Protein AF-A0A6M3M1L3-F1 (afdb_monomer_lite)

Structure (mmCIF, N/CA/C/O backbone):
data_AF-A0A6M3M1L3-F1
#
_entry.id   AF-A0A6M3M1L3-F1
#
loop_
_atom_site.group_PDB
_atom_site.id
_atom_site.type_symbol
_atom_site.label_at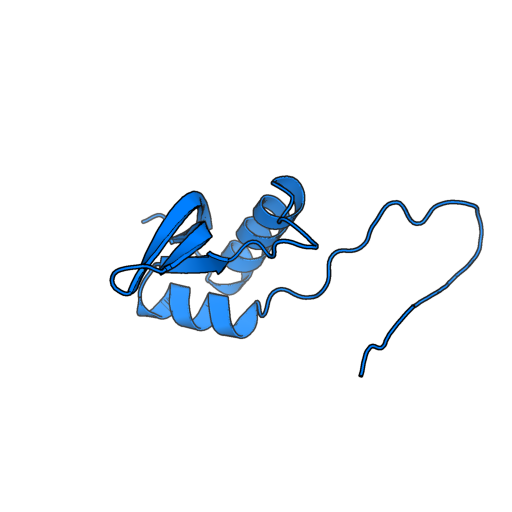om_id
_atom_site.label_alt_id
_atom_site.label_comp_id
_atom_site.label_asym_id
_atom_site.label_entity_id
_atom_site.label_seq_id
_atom_site.pdbx_PDB_ins_code
_atom_site.Cartn_x
_atom_site.Cartn_y
_atom_site.Cartn_z
_atom_site.occupancy
_atom_site.B_iso_or_equiv
_atom_site.auth_seq_id
_atom_site.auth_comp_id
_atom_site.auth_asym_id
_atom_site.auth_atom_id
_atom_site.pdbx_PDB_model_num
ATOM 1 N N . MET A 1 1 ? 2.303 6.482 -23.398 1.00 36.28 1 MET A N 1
ATOM 2 C CA . MET A 1 1 ? 1.826 7.876 -23.283 1.00 36.28 1 MET A CA 1
ATOM 3 C C . MET A 1 1 ? 1.912 8.253 -21.822 1.00 36.28 1 MET A C 1
ATOM 5 O O . MET A 1 1 ? 1.430 7.503 -20.986 1.00 36.28 1 MET A O 1
ATOM 9 N N . SER A 1 2 ? 2.642 9.316 -21.528 1.00 51.91 2 SER A N 1
ATOM 10 C CA . SER A 1 2 ? 3.169 9.651 -20.209 1.00 51.91 2 SER A CA 1
ATOM 11 C C . SER A 1 2 ? 2.866 11.113 -19.942 1.00 51.91 2 SER A C 1
ATOM 13 O O . SER A 1 2 ? 3.539 11.944 -20.530 1.00 51.91 2 SER A O 1
ATOM 15 N N . ASP A 1 3 ? 1.896 11.409 -19.079 1.00 54.25 3 ASP A N 1
ATOM 16 C CA . ASP A 1 3 ? 1.570 12.766 -18.621 1.00 54.25 3 ASP A CA 1
ATOM 17 C C . ASP A 1 3 ? 0.897 12.641 -17.237 1.00 54.25 3 ASP A C 1
ATOM 19 O O . ASP A 1 3 ? 0.112 11.724 -17.019 1.00 54.25 3 ASP A O 1
ATOM 23 N N . ILE A 1 4 ? 1.181 13.451 -16.208 1.00 43.00 4 ILE A N 1
ATOM 24 C CA . ILE A 1 4 ? 1.185 14.922 -16.175 1.00 43.00 4 ILE A CA 1
ATOM 25 C C . ILE A 1 4 ? 2.172 15.446 -15.100 1.00 43.00 4 ILE A C 1
ATOM 27 O O . ILE A 1 4 ? 2.291 14.878 -14.012 1.00 43.00 4 ILE A O 1
ATOM 31 N N . LYS A 1 5 ? 2.825 16.587 -15.386 1.00 48.12 5 LYS A N 1
ATOM 32 C CA . LYS A 1 5 ? 3.587 17.441 -14.446 1.00 48.12 5 LYS A CA 1
ATOM 33 C C . LYS A 1 5 ? 2.714 18.594 -13.934 1.00 48.12 5 LYS A C 1
ATOM 35 O O . LYS A 1 5 ? 1.987 19.193 -14.718 1.00 48.12 5 LYS A O 1
ATOM 40 N N . ILE A 1 6 ? 2.856 18.972 -12.660 1.00 34.66 6 ILE A N 1
ATOM 41 C CA . ILE A 1 6 ? 2.267 20.204 -12.102 1.00 34.66 6 ILE A CA 1
ATOM 42 C C . ILE A 1 6 ? 3.375 21.052 -11.470 1.00 34.66 6 ILE A C 1
ATOM 44 O O . ILE A 1 6 ? 4.178 20.552 -10.682 1.00 34.66 6 ILE A O 1
ATOM 48 N N . HIS A 1 7 ? 3.391 22.338 -11.824 1.00 39.75 7 HIS A N 1
ATOM 49 C CA . HIS A 1 7 ? 4.237 23.379 -11.249 1.00 39.75 7 HIS A CA 1
ATOM 50 C C . HIS A 1 7 ? 3.351 24.485 -10.662 1.00 39.75 7 HIS A C 1
ATOM 52 O O . HIS A 1 7 ? 2.491 25.010 -11.361 1.00 39.75 7 HIS A O 1
ATOM 58 N N . GLU A 1 8 ? 3.625 24.894 -9.424 1.00 32.09 8 GLU A N 1
ATOM 59 C CA . GLU A 1 8 ? 3.244 26.207 -8.894 1.00 32.09 8 GLU A CA 1
ATOM 60 C C . GLU A 1 8 ? 4.437 26.765 -8.104 1.00 32.09 8 GLU A C 1
ATOM 62 O O . GLU A 1 8 ? 5.087 26.040 -7.344 1.00 32.09 8 GLU A O 1
ATOM 67 N N . SER A 1 9 ? 4.785 28.034 -8.343 1.00 40.03 9 SER A N 1
ATOM 68 C CA . SER A 1 9 ? 6.015 28.651 -7.843 1.00 40.03 9 SER A CA 1
ATOM 69 C C . SER A 1 9 ? 5.761 29.874 -6.959 1.00 40.03 9 SER A C 1
ATOM 71 O O . SER A 1 9 ? 5.347 30.927 -7.442 1.00 40.03 9 SER A O 1
ATOM 73 N N . LYS A 1 10 ? 6.178 29.757 -5.694 1.00 33.22 10 LYS A N 1
ATOM 74 C CA . LYS A 1 10 ? 6.864 30.800 -4.907 1.00 33.22 10 LYS A CA 1
ATOM 75 C C . LYS A 1 10 ? 7.922 30.106 -4.023 1.00 33.22 10 LYS A C 1
ATOM 77 O O . LYS A 1 10 ? 7.651 29.748 -2.884 1.00 33.22 10 LYS A O 1
ATOM 82 N N . GLY A 1 11 ? 9.115 29.846 -4.584 1.00 60.88 11 GLY A N 1
ATOM 83 C CA . GLY A 1 11 ? 10.265 29.188 -3.920 1.00 60.88 11 GLY A CA 1
ATOM 84 C C . GLY A 1 11 ? 10.975 28.095 -4.757 1.00 60.88 11 GLY A C 1
ATOM 85 O O . GLY A 1 11 ? 10.644 27.907 -5.923 1.00 60.88 11 GLY A O 1
ATOM 86 N N . LYS A 1 12 ? 11.953 27.366 -4.166 1.00 36.66 12 LYS A N 1
ATOM 87 C CA . LYS A 1 12 ? 12.784 26.298 -4.800 1.00 36.66 12 LYS A CA 1
ATOM 88 C C . LYS A 1 12 ? 12.661 24.898 -4.145 1.00 36.66 12 LYS A C 1
ATOM 90 O O . LYS A 1 12 ? 13.680 24.304 -3.790 1.00 36.66 12 LYS A O 1
ATOM 95 N N . LYS A 1 13 ? 11.472 24.318 -3.944 1.00 38.06 13 LYS A N 1
ATOM 96 C CA . LYS A 1 13 ? 11.421 22.887 -3.562 1.00 38.06 13 LYS A CA 1
ATOM 97 C C . LYS A 1 13 ? 10.086 22.206 -3.847 1.00 38.06 13 LYS A C 1
ATOM 99 O O . LYS A 1 13 ? 9.103 22.443 -3.159 1.00 38.06 13 LYS A O 1
ATOM 104 N N . VAL A 1 14 ? 10.120 21.263 -4.785 1.00 37.44 14 VAL A N 1
ATOM 105 C CA . VAL A 1 14 ? 9.239 20.090 -4.801 1.00 37.44 14 VAL A CA 1
ATOM 106 C C . VAL A 1 14 ? 10.142 18.898 -4.503 1.00 37.44 14 VAL A C 1
ATOM 108 O O . VAL A 1 14 ? 11.019 18.570 -5.296 1.00 37.44 14 VAL A O 1
ATOM 111 N N . THR A 1 15 ? 10.003 18.298 -3.321 1.00 43.62 15 THR A N 1
ATOM 112 C CA . THR A 1 15 ? 10.979 17.308 -2.823 1.00 43.62 15 THR A CA 1
ATOM 113 C C . THR A 1 15 ? 10.642 15.860 -3.192 1.00 43.62 15 THR A C 1
ATOM 115 O O . THR A 1 15 ? 11.509 15.005 -3.029 1.00 43.62 15 THR A O 1
ATOM 118 N N . ARG A 1 16 ? 9.416 15.595 -3.673 1.00 36.97 16 ARG A N 1
ATOM 119 C CA . ARG A 1 16 ? 8.922 14.412 -4.419 1.00 36.97 16 ARG A CA 1
ATOM 120 C C . ARG A 1 16 ? 7.424 14.232 -4.161 1.00 36.97 16 ARG A C 1
ATOM 122 O O . ARG A 1 16 ? 6.977 14.328 -3.020 1.00 36.97 16 ARG A O 1
ATOM 129 N N . THR A 1 17 ? 6.696 13.891 -5.214 1.00 41.69 17 THR A N 1
ATOM 130 C CA . THR A 1 17 ? 5.286 13.492 -5.182 1.00 41.69 17 THR A CA 1
ATOM 131 C C . THR A 1 17 ? 5.214 12.095 -5.784 1.00 41.69 17 THR A C 1
ATOM 133 O O . THR A 1 17 ? 5.746 11.890 -6.869 1.00 41.69 17 THR A O 1
ATOM 136 N N . PHE A 1 18 ? 4.608 11.141 -5.078 1.00 53.78 18 PHE A N 1
ATOM 137 C CA . PHE A 1 18 ? 4.356 9.795 -5.599 1.00 53.78 18 PHE A CA 1
ATOM 138 C C . PHE A 1 18 ? 2.909 9.723 -6.091 1.00 53.78 18 PHE A C 1
ATOM 140 O O . PHE A 1 18 ? 2.005 10.250 -5.438 1.00 53.78 18 PHE A O 1
ATOM 147 N N . ILE A 1 19 ? 2.730 9.145 -7.278 1.00 54.03 19 ILE A N 1
ATOM 148 C CA . ILE A 1 19 ? 1.476 9.094 -8.034 1.00 54.03 19 ILE A CA 1
ATOM 149 C C . ILE A 1 19 ? 0.456 8.192 -7.316 1.00 54.03 19 ILE A C 1
ATOM 151 O O . ILE A 1 19 ? 0.822 7.258 -6.607 1.00 54.03 19 ILE A O 1
ATOM 155 N N . LYS A 1 20 ? -0.830 8.545 -7.464 1.00 65.25 20 LYS A N 1
ATOM 156 C CA . LYS A 1 20 ? -2.026 7.907 -6.886 1.00 65.25 20 LYS A CA 1
ATOM 157 C C . LYS A 1 20 ? -1.928 6.373 -6.866 1.00 65.25 20 LYS A C 1
ATOM 159 O O . LYS A 1 20 ? -2.151 5.730 -7.885 1.00 65.25 20 LYS A O 1
ATOM 164 N N . ILE A 1 21 ? -1.730 5.794 -5.682 1.00 73.06 21 ILE A N 1
ATOM 165 C CA . ILE A 1 21 ? -2.204 4.429 -5.410 1.00 73.06 21 ILE A CA 1
ATOM 166 C C . ILE A 1 21 ? -3.723 4.432 -5.664 1.00 73.06 21 ILE A C 1
ATOM 168 O O . ILE A 1 21 ? -4.374 5.419 -5.289 1.00 73.06 21 ILE A O 1
ATOM 172 N N . PRO A 1 22 ? -4.305 3.394 -6.296 1.00 83.50 22 PRO A N 1
ATOM 173 C CA . PRO A 1 22 ? -5.746 3.298 -6.518 1.00 83.50 22 PRO A CA 1
ATOM 174 C C . PRO A 1 22 ? -6.460 3.019 -5.187 1.00 83.50 22 PRO A C 1
ATOM 176 O O . PRO A 1 22 ? -6.915 1.915 -4.908 1.00 83.50 22 PRO A O 1
ATOM 179 N N . TYR A 1 23 ? -6.515 4.045 -4.335 1.00 88.69 23 TYR A N 1
ATOM 180 C CA . TYR A 1 23 ? -6.977 3.95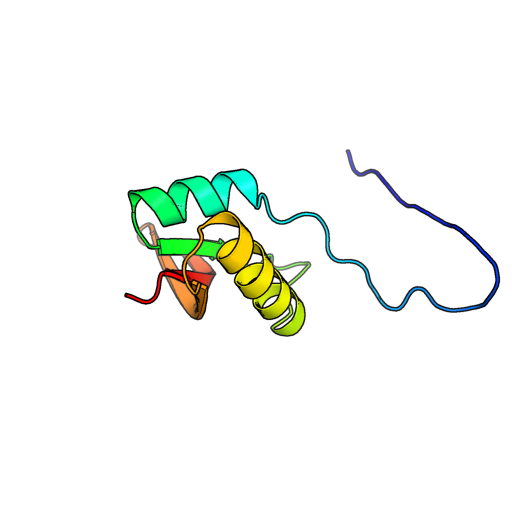5 -2.953 1.00 88.69 23 TYR A CA 1
ATOM 181 C C . TYR A 1 23 ? -8.396 3.409 -2.837 1.00 88.69 23 TYR A C 1
ATOM 183 O O . TYR A 1 23 ? -8.680 2.673 -1.903 1.00 88.69 23 TYR A O 1
ATOM 191 N N . GLU A 1 24 ? -9.271 3.765 -3.775 1.00 89.69 24 GLU A N 1
ATOM 192 C CA . GLU A 1 24 ? -10.653 3.285 -3.819 1.00 89.69 24 GLU A CA 1
ATOM 193 C C . GLU A 1 24 ? -10.695 1.772 -4.043 1.00 89.69 24 GLU A C 1
ATOM 195 O O . GLU A 1 24 ? -11.278 1.064 -3.230 1.00 89.69 24 GLU A O 1
ATOM 200 N N . ALA A 1 25 ? -9.976 1.265 -5.051 1.00 85.81 25 ALA A N 1
ATOM 201 C CA . ALA A 1 25 ? -9.885 -0.169 -5.318 1.00 85.81 25 ALA A CA 1
ATOM 202 C C . ALA A 1 25 ? -9.271 -0.929 -4.132 1.00 85.81 25 ALA A C 1
ATOM 204 O O . ALA A 1 25 ? -9.816 -1.936 -3.694 1.00 85.81 25 ALA A O 1
ATOM 205 N N . PHE A 1 26 ? -8.183 -0.412 -3.552 1.00 88.06 26 PHE A N 1
ATOM 206 C CA . PHE A 1 26 ? -7.563 -1.016 -2.368 1.00 88.06 26 PHE A CA 1
ATOM 207 C C . PHE A 1 26 ? -8.512 -1.030 -1.173 1.00 88.06 26 PHE A C 1
ATOM 209 O O . PHE A 1 26 ? -8.605 -2.034 -0.477 1.00 88.06 26 PHE A O 1
ATOM 216 N N . ALA A 1 27 ? -9.234 0.063 -0.928 1.00 89.94 27 ALA A N 1
ATOM 217 C CA . ALA A 1 27 ? -10.196 0.127 0.162 1.00 89.94 27 ALA A CA 1
ATOM 218 C C . ALA A 1 27 ? -11.362 -0.849 -0.053 1.00 89.94 27 ALA A C 1
ATOM 220 O O . ALA A 1 27 ? -11.833 -1.436 0.916 1.00 89.94 27 ALA A O 1
ATOM 221 N N . GLU A 1 28 ? -11.824 -1.043 -1.290 1.00 90.88 28 GLU A N 1
ATOM 222 C CA . GLU A 1 28 ? -12.839 -2.053 -1.604 1.00 90.88 28 GLU A CA 1
ATOM 223 C C . GLU A 1 28 ? -12.341 -3.477 -1.356 1.00 90.88 28 GLU A C 1
ATOM 225 O O . GLU A 1 28 ? -13.072 -4.262 -0.751 1.00 90.88 28 GLU A O 1
ATOM 230 N N . VAL A 1 29 ? -11.113 -3.801 -1.777 1.00 89.25 29 VAL A N 1
ATOM 231 C CA . VAL A 1 29 ? -10.508 -5.115 -1.511 1.00 89.25 29 VAL A CA 1
ATOM 232 C C . VAL A 1 29 ? -10.338 -5.324 -0.006 1.00 89.25 29 VAL A C 1
ATOM 234 O O 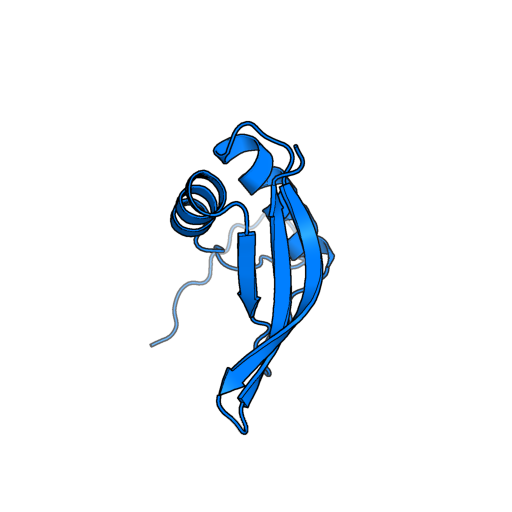. VAL A 1 29 ? -10.853 -6.296 0.531 1.00 89.25 29 VAL A O 1
ATOM 237 N N . LEU A 1 30 ? -9.735 -4.370 0.708 1.00 90.62 30 LEU A N 1
ATOM 238 C CA . LEU A 1 30 ? -9.510 -4.462 2.156 1.00 90.62 30 LEU A CA 1
ATOM 239 C C . LEU A 1 30 ? -10.814 -4.587 2.962 1.00 90.62 30 LEU A C 1
ATOM 241 O O . LEU A 1 30 ? -10.827 -5.228 4.007 1.00 90.62 30 LEU A O 1
ATOM 245 N N . LYS A 1 31 ? -11.926 -4.009 2.488 1.00 89.94 31 LYS A N 1
ATOM 246 C CA . LYS A 1 31 ? -13.251 -4.179 3.114 1.00 89.94 31 LYS A CA 1
ATOM 247 C C . LYS A 1 31 ? -13.849 -5.572 2.907 1.00 89.94 31 LYS A C 1
ATOM 249 O O . LYS A 1 31 ? -14.676 -5.976 3.720 1.00 89.94 31 LYS A O 1
ATOM 254 N N . LYS A 1 32 ? -13.502 -6.256 1.812 1.00 88.06 32 LYS A N 1
ATOM 255 C CA . LYS A 1 32 ? -14.070 -7.559 1.424 1.00 88.06 32 LYS A CA 1
ATOM 256 C C . LYS A 1 32 ? -13.206 -8.736 1.873 1.00 88.06 32 LYS A C 1
ATOM 258 O O . LYS A 1 32 ? -13.745 -9.684 2.426 1.00 88.06 32 LYS A O 1
ATOM 263 N N . ASP A 1 33 ? -11.905 -8.656 1.608 1.00 77.44 33 ASP A N 1
ATOM 264 C CA . ASP A 1 33 ? -10.933 -9.756 1.709 1.00 77.44 33 ASP A CA 1
ATOM 265 C C . ASP A 1 33 ? -9.865 -9.507 2.791 1.00 77.44 33 ASP A C 1
ATOM 267 O O . ASP A 1 33 ? -9.033 -10.352 3.086 1.00 77.44 33 ASP A O 1
ATOM 271 N N . GLY A 1 34 ? -9.859 -8.322 3.410 1.00 83.75 34 GLY A N 1
ATOM 272 C CA . GLY A 1 34 ? -8.940 -7.988 4.503 1.00 83.75 34 GLY A CA 1
ATOM 273 C C . GLY A 1 34 ? -7.489 -7.739 4.082 1.00 83.75 34 GLY A C 1
ATOM 274 O O . GLY A 1 34 ? -6.775 -7.077 4.833 1.00 83.75 34 GLY A O 1
ATOM 275 N N . GLU A 1 35 ? -7.065 -8.166 2.889 1.00 89.25 35 GLU A N 1
ATOM 276 C CA . GLU A 1 35 ? -5.685 -8.041 2.404 1.00 89.25 35 GLU A CA 1
ATOM 277 C C . GLU A 1 35 ? -5.594 -7.443 0.987 1.00 89.25 35 GLU A C 1
ATOM 279 O O . GLU A 1 35 ? -6.457 -7.670 0.148 1.00 89.25 35 GLU A O 1
ATOM 284 N N . ALA A 1 36 ? -4.549 -6.660 0.695 1.00 89.31 36 ALA A N 1
ATOM 285 C CA . ALA A 1 36 ? -4.285 -6.120 -0.645 1.00 89.31 36 ALA A CA 1
ATOM 286 C C . ALA A 1 36 ? -2.780 -5.959 -0.898 1.00 89.31 36 ALA A C 1
ATOM 288 O O . ALA A 1 36 ? -2.078 -5.346 -0.093 1.00 89.31 36 ALA A O 1
ATOM 289 N N . PHE A 1 37 ? -2.270 -6.466 -2.023 1.00 88.50 37 PHE A N 1
ATOM 290 C CA . PHE A 1 37 ? -0.847 -6.386 -2.365 1.00 88.50 37 PHE A CA 1
ATOM 291 C C . PHE A 1 37 ? -0.554 -5.230 -3.328 1.00 88.50 37 PHE A C 1
ATOM 293 O O . PHE A 1 37 ? -1.240 -5.053 -4.333 1.00 88.50 37 PHE A O 1
ATOM 300 N N . LEU A 1 38 ? 0.479 -4.445 -3.021 1.00 88.12 38 LEU A N 1
ATOM 301 C CA . LEU A 1 38 ? 0.989 -3.376 -3.873 1.00 88.12 38 LEU A CA 1
ATOM 302 C C . LEU A 1 38 ? 2.412 -3.715 -4.315 1.00 88.12 38 LEU A C 1
ATOM 304 O O . LEU A 1 38 ? 3.333 -3.704 -3.501 1.00 88.12 38 LEU A O 1
ATOM 308 N N . GLU A 1 39 ? 2.559 -3.997 -5.603 1.00 86.00 39 GLU A N 1
ATOM 309 C CA . GLU A 1 39 ? 3.816 -4.354 -6.258 1.00 86.00 39 GLU A CA 1
ATOM 310 C C . GLU A 1 39 ? 4.776 -3.153 -6.373 1.00 86.00 39 GLU A C 1
ATOM 312 O O . GLU A 1 39 ? 4.374 -2.035 -6.710 1.00 86.00 39 GLU A O 1
ATOM 317 N N . ASP A 1 40 ? 6.058 -3.403 -6.109 1.00 82.62 40 ASP A N 1
ATOM 318 C CA . ASP A 1 40 ? 7.176 -2.535 -6.468 1.00 82.62 40 ASP A CA 1
ATOM 319 C C . ASP A 1 40 ? 7.458 -2.630 -7.968 1.00 82.62 40 ASP A C 1
ATOM 321 O O . ASP A 1 40 ? 7.499 -3.717 -8.532 1.00 82.62 40 ASP A O 1
ATOM 325 N N . THR A 1 41 ? 7.766 -1.506 -8.612 1.00 78.06 41 THR A N 1
ATOM 326 C CA . THR A 1 41 ? 8.222 -1.533 -10.010 1.00 78.06 41 THR A CA 1
ATOM 327 C C . THR A 1 41 ? 9.743 -1.426 -10.082 1.00 78.06 41 THR A C 1
ATOM 329 O O . THR A 1 41 ? 10.336 -0.649 -9.333 1.00 78.06 41 THR A O 1
ATOM 332 N N . GLU A 1 42 ? 10.386 -2.143 -11.013 1.00 72.19 42 GLU A N 1
ATOM 333 C CA . GLU A 1 42 ? 11.856 -2.132 -11.181 1.00 72.19 42 GLU A CA 1
ATOM 334 C C . GLU A 1 42 ? 12.436 -0.717 -11.358 1.00 72.19 42 GLU A C 1
ATOM 336 O O . GLU A 1 42 ? 13.544 -0.424 -10.912 1.00 72.19 42 GLU A O 1
ATOM 341 N N . ASN A 1 43 ? 11.671 0.181 -11.987 1.00 72.06 43 ASN A N 1
ATOM 342 C CA . ASN A 1 43 ? 12.094 1.552 -12.278 1.00 72.06 43 ASN A CA 1
ATOM 343 C C . ASN A 1 43 ? 11.704 2.568 -11.188 1.00 72.06 43 ASN A C 1
ATOM 345 O O . ASN A 1 43 ? 12.281 3.657 -11.139 1.00 72.06 43 ASN A O 1
ATOM 349 N N . ASP A 1 44 ? 10.737 2.243 -10.327 1.00 70.06 44 ASP A N 1
ATOM 350 C CA . ASP A 1 44 ? 10.276 3.109 -9.235 1.00 70.06 44 ASP A CA 1
ATOM 351 C C . ASP A 1 44 ? 9.815 2.252 -8.038 1.00 70.06 44 ASP A C 1
ATOM 353 O O . ASP A 1 44 ? 8.618 1.974 -7.886 1.00 70.06 44 ASP A O 1
ATOM 357 N N . PRO A 1 45 ? 10.756 1.777 -7.197 1.00 79.25 45 PRO A N 1
ATOM 358 C CA . PRO A 1 45 ? 10.422 0.993 -6.014 1.00 79.25 45 PRO A CA 1
ATOM 359 C C . PRO A 1 45 ? 9.678 1.848 -4.984 1.00 79.25 45 PRO A C 1
ATOM 361 O O . PRO A 1 45 ? 10.003 3.025 -4.747 1.00 79.25 45 PRO A O 1
ATOM 364 N N . LEU A 1 46 ? 8.692 1.255 -4.311 1.00 83.25 46 LEU A N 1
ATOM 365 C CA . LEU A 1 46 ? 7.864 1.962 -3.351 1.00 83.25 46 LEU A CA 1
ATOM 366 C C . LEU A 1 46 ? 8.681 2.311 -2.123 1.00 83.25 46 LEU A C 1
ATOM 368 O O . LEU A 1 46 ? 9.175 1.483 -1.358 1.00 83.25 46 LEU A O 1
ATOM 372 N N . LYS A 1 47 ? 8.762 3.608 -1.856 1.00 86.44 47 LYS A N 1
ATOM 373 C CA . LYS A 1 47 ? 9.364 4.063 -0.612 1.00 86.44 47 LYS A CA 1
ATOM 374 C C . LYS A 1 47 ? 8.466 3.690 0.548 1.00 86.44 47 LYS A C 1
ATOM 376 O O . LYS A 1 47 ? 7.292 4.056 0.565 1.00 86.44 47 LYS A O 1
ATOM 381 N N . ARG A 1 48 ? 9.063 3.144 1.605 1.00 87.12 48 ARG A N 1
ATOM 382 C CA . ARG A 1 48 ? 8.385 2.872 2.882 1.00 87.12 48 ARG A CA 1
ATOM 383 C C . ARG A 1 48 ? 7.533 4.044 3.387 1.00 87.12 48 ARG A C 1
ATOM 385 O O . ARG A 1 48 ? 6.448 3.841 3.915 1.00 87.12 48 ARG A O 1
ATOM 392 N N . GLN A 1 49 ? 7.989 5.285 3.196 1.00 88.56 49 GLN A N 1
ATOM 393 C CA . GLN A 1 49 ? 7.219 6.474 3.577 1.00 88.56 49 GLN A CA 1
ATOM 394 C C . GLN A 1 49 ? 5.926 6.643 2.756 1.00 88.56 49 GLN A C 1
ATOM 396 O O . GLN A 1 49 ? 4.917 7.092 3.297 1.00 88.56 49 GLN A O 1
ATOM 401 N N . THR A 1 50 ? 5.944 6.299 1.467 1.00 88.25 50 THR A N 1
ATOM 402 C CA . THR A 1 50 ? 4.761 6.293 0.592 1.00 88.25 50 THR A CA 1
ATOM 403 C C . THR A 1 50 ? 3.769 5.237 1.054 1.00 88.25 50 THR A C 1
ATOM 405 O O . THR A 1 50 ? 2.597 5.551 1.239 1.00 88.25 50 THR A O 1
ATOM 408 N N . VAL A 1 51 ? 4.255 4.028 1.336 1.00 90.75 51 VAL A N 1
ATOM 409 C CA . VAL A 1 51 ? 3.444 2.911 1.842 1.00 90.75 51 VAL A CA 1
ATOM 410 C C . VAL A 1 51 ? 2.813 3.258 3.190 1.00 90.75 51 VAL A C 1
ATOM 412 O O . VAL A 1 51 ? 1.619 3.062 3.384 1.00 90.75 51 VAL A O 1
ATOM 415 N N . TRP A 1 52 ? 3.568 3.889 4.094 1.00 92.94 52 TRP A N 1
ATOM 416 C CA . TRP A 1 52 ? 3.032 4.378 5.366 1.00 92.94 52 TRP A CA 1
ATOM 417 C C . TRP A 1 52 ? 1.902 5.397 5.179 1.00 92.94 52 TRP A C 1
ATOM 419 O O . TRP A 1 52 ? 0.844 5.274 5.800 1.00 92.94 52 TRP A O 1
ATOM 429 N N . LYS A 1 53 ? 2.095 6.393 4.302 1.00 92.06 53 LYS A N 1
ATOM 430 C CA . LYS A 1 53 ? 1.039 7.368 3.977 1.00 92.06 53 LYS A CA 1
ATOM 431 C C . LYS A 1 53 ? -0.177 6.680 3.361 1.00 92.06 53 LYS A C 1
ATOM 433 O O . LYS A 1 53 ? -1.304 7.084 3.637 1.00 92.06 53 LYS A O 1
ATOM 438 N N . ALA A 1 54 ? 0.052 5.652 2.548 1.00 91.31 54 ALA A N 1
ATOM 439 C CA . ALA A 1 54 ? -1.006 4.877 1.932 1.00 91.31 54 ALA A CA 1
ATOM 440 C C . ALA A 1 54 ? -1.825 4.109 2.966 1.00 91.31 54 ALA A C 1
ATOM 442 O O . ALA A 1 54 ? -3.041 4.252 2.981 1.00 91.31 54 ALA A O 1
ATOM 443 N N . ALA A 1 55 ? -1.168 3.392 3.877 1.00 93.44 55 ALA A N 1
ATOM 444 C CA . ALA A 1 55 ? -1.819 2.664 4.960 1.00 93.44 55 ALA A CA 1
ATOM 445 C C . ALA A 1 55 ? -2.657 3.595 5.842 1.00 93.44 55 ALA A C 1
ATOM 447 O O . ALA A 1 55 ? -3.803 3.282 6.158 1.00 93.44 55 ALA A O 1
ATOM 448 N N . LYS A 1 56 ? -2.132 4.785 6.168 1.00 94.94 56 LYS A N 1
ATOM 449 C CA . LYS A 1 56 ? -2.889 5.796 6.918 1.00 94.94 56 LYS A CA 1
ATOM 450 C C . LYS A 1 56 ? -4.170 6.203 6.183 1.00 94.94 56 LYS A C 1
ATOM 452 O O . LYS A 1 56 ? -5.245 6.166 6.770 1.00 94.94 56 LYS A O 1
ATOM 457 N N . LYS A 1 57 ? -4.067 6.540 4.895 1.00 93.31 57 LYS A N 1
ATOM 45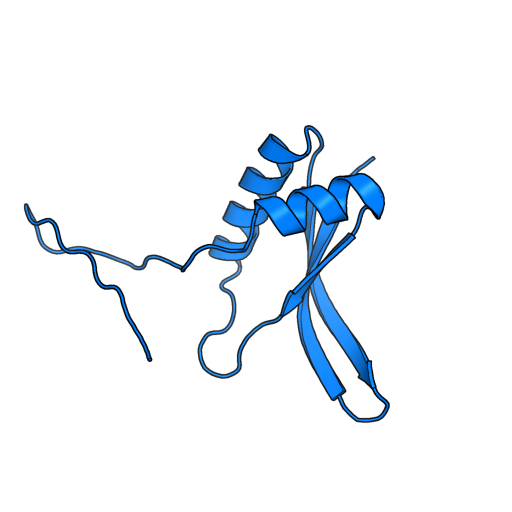8 C CA . LYS A 1 57 ? -5.227 6.944 4.090 1.00 93.31 57 LYS A CA 1
ATOM 459 C C . LYS A 1 57 ? -6.231 5.803 3.891 1.00 93.31 57 LYS A C 1
ATOM 461 O O . LYS A 1 57 ? -7.433 6.023 3.969 1.00 93.31 57 LYS A O 1
ATOM 466 N N . LEU A 1 58 ? -5.750 4.583 3.666 1.00 93.19 58 LEU A N 1
ATOM 467 C CA . LEU A 1 58 ? -6.597 3.395 3.559 1.00 93.19 58 LEU A CA 1
ATOM 468 C C . LEU A 1 58 ? -7.315 3.107 4.878 1.00 93.19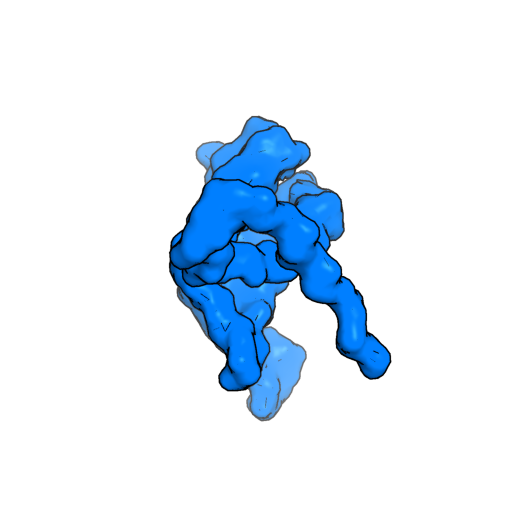 58 LEU A C 1
ATOM 470 O O . LEU A 1 58 ? -8.492 2.771 4.847 1.00 93.19 58 LEU A O 1
ATOM 474 N N . SER A 1 59 ? -6.661 3.331 6.021 1.00 95.31 59 SER A N 1
ATOM 475 C CA . SER A 1 59 ? -7.304 3.192 7.333 1.00 95.31 59 SER A CA 1
ATOM 476 C C . SER A 1 59 ? -8.508 4.126 7.477 1.00 95.31 59 SER A C 1
ATOM 478 O O . SER A 1 59 ? -9.582 3.707 7.903 1.00 95.31 59 SER A O 1
ATOM 480 N N . GLU A 1 60 ? -8.349 5.386 7.060 1.00 94.81 60 GLU A N 1
ATOM 481 C CA . GLU A 1 60 ? -9.429 6.381 7.057 1.00 94.81 60 GLU A CA 1
ATOM 482 C C . GLU A 1 60 ? -10.586 5.965 6.125 1.00 94.81 60 GLU A C 1
ATOM 484 O O . GLU A 1 60 ? -11.750 6.122 6.481 1.00 94.81 60 GLU A O 1
ATOM 489 N N . MET A 1 61 ? -10.288 5.388 4.955 1.00 93.94 61 MET A N 1
ATOM 490 C CA . MET A 1 61 ? -11.299 4.962 3.970 1.00 93.94 61 MET A CA 1
ATOM 491 C C . MET A 1 61 ? -12.021 3.656 4.332 1.00 93.94 61 MET A C 1
ATOM 493 O O . MET A 1 61 ? -13.188 3.462 3.965 1.00 93.94 61 MET A O 1
ATOM 497 N N . VAL A 1 62 ? -11.321 2.736 4.996 1.00 93.12 62 VAL A N 1
ATOM 498 C CA . VAL A 1 62 ? -11.856 1.445 5.450 1.00 93.12 62 VAL A CA 1
ATOM 499 C C . VAL A 1 62 ? -12.611 1.599 6.772 1.00 93.12 62 VAL A C 1
ATOM 501 O O . VAL A 1 62 ? -13.562 0.859 7.008 1.00 93.12 62 VAL A O 1
ATOM 504 N N . GLY A 1 63 ? -12.244 2.582 7.601 1.00 94.56 63 GLY A N 1
ATOM 505 C CA . GLY A 1 63 ? -12.798 2.768 8.945 1.00 94.56 63 GLY A CA 1
ATOM 506 C C . GLY A 1 63 ? -12.191 1.826 9.992 1.00 94.56 63 GLY A C 1
ATOM 507 O O . GLY A 1 63 ? -12.686 1.752 11.112 1.00 94.56 63 GLY A O 1
ATOM 508 N N . LYS A 1 64 ? -11.119 1.115 9.635 1.00 93.62 64 LYS A N 1
ATOM 509 C CA . LYS A 1 64 ? -10.338 0.220 10.497 1.00 93.62 64 LYS A CA 1
ATOM 510 C C . LYS A 1 64 ? -8.855 0.491 10.290 1.00 93.62 64 LYS A C 1
ATOM 512 O O . LYS A 1 64 ? -8.465 1.057 9.271 1.00 93.62 64 LYS A O 1
ATOM 517 N N . LYS A 1 65 ? -8.012 0.093 11.240 1.00 95.62 65 LYS A N 1
ATOM 518 C CA . LYS A 1 65 ? -6.563 0.263 11.107 1.00 95.62 65 LYS A CA 1
ATOM 519 C C . LYS A 1 65 ? -6.045 -0.664 10.005 1.00 95.62 65 LYS A C 1
ATOM 521 O O . LYS A 1 65 ? -6.293 -1.860 10.030 1.00 95.62 65 LYS A O 1
ATOM 526 N N . VAL A 1 66 ? -5.337 -0.099 9.033 1.00 95.44 66 VAL A N 1
ATOM 527 C CA . VAL A 1 66 ? -4.666 -0.835 7.959 1.00 95.44 66 VAL A CA 1
ATOM 528 C C . VAL A 1 66 ? -3.171 -0.841 8.252 1.00 95.44 66 VAL A C 1
ATOM 530 O O . VAL A 1 66 ? -2.547 0.216 8.396 1.00 95.44 66 VAL A O 1
ATOM 533 N N . THR A 1 67 ? -2.588 -2.030 8.336 1.00 95.19 67 THR A N 1
ATOM 534 C CA . THR A 1 67 ? -1.147 -2.239 8.495 1.00 95.19 67 THR A CA 1
ATOM 535 C C . THR A 1 67 ? -0.518 -2.642 7.167 1.00 95.19 67 THR A C 1
ATOM 537 O O . THR A 1 67 ? -1.220 -2.898 6.191 1.00 95.19 67 THR A O 1
ATOM 540 N N . TYR A 1 68 ? 0.814 -2.650 7.103 1.00 93.50 68 TYR A N 1
ATOM 541 C CA . TYR A 1 68 ? 1.539 -3.083 5.917 1.00 93.50 68 TYR A CA 1
ATOM 542 C C . TYR A 1 68 ? 2.830 -3.811 6.289 1.00 93.50 68 TYR A C 1
ATOM 544 O O . TYR A 1 68 ? 3.519 -3.426 7.239 1.00 93.50 68 TYR A O 1
ATOM 552 N N . LYS A 1 69 ? 3.190 -4.824 5.501 1.00 92.88 69 LYS A N 1
ATOM 553 C CA . LYS A 1 69 ? 4.469 -5.541 5.590 1.00 92.88 69 LYS A CA 1
ATOM 554 C C . LYS A 1 69 ? 5.093 -5.663 4.206 1.00 92.88 69 LYS A C 1
ATOM 556 O O . LYS A 1 69 ? 4.379 -5.871 3.232 1.00 92.88 69 LYS A O 1
ATOM 561 N N . ALA A 1 70 ? 6.412 -5.504 4.120 1.00 91.94 70 ALA A N 1
ATOM 562 C CA . ALA A 1 70 ? 7.130 -5.841 2.895 1.00 91.94 70 ALA A CA 1
ATOM 563 C C . ALA A 1 70 ? 7.067 -7.359 2.691 1.00 91.94 70 ALA A C 1
ATOM 565 O O . ALA A 1 70 ? 7.120 -8.109 3.671 1.00 91.94 70 ALA A O 1
ATOM 566 N N . GLY A 1 71 ? 6.947 -7.804 1.448 1.00 86.19 71 GLY A N 1
ATOM 567 C CA . GLY A 1 71 ? 6.826 -9.219 1.135 1.00 86.19 71 GLY A CA 1
ATOM 568 C C . GLY A 1 71 ? 7.069 -9.518 -0.334 1.00 86.19 71 GLY A C 1
ATOM 569 O O . GLY A 1 71 ? 7.185 -8.614 -1.162 1.00 86.19 71 GLY A O 1
ATOM 570 N N . LEU A 1 72 ? 7.148 -10.812 -0.613 1.00 85.62 72 LEU A N 1
ATOM 571 C CA . LEU A 1 72 ? 7.151 -11.371 -1.952 1.00 85.62 72 LEU A CA 1
ATOM 572 C C . LEU A 1 72 ? 5.798 -12.054 -2.175 1.00 85.62 72 LEU A C 1
ATOM 574 O O . LEU A 1 72 ? 5.281 -12.685 -1.251 1.00 85.62 72 LEU A O 1
ATOM 578 N N . LEU A 1 73 ? 5.223 -11.886 -3.361 1.00 78.31 73 LEU A N 1
ATOM 579 C CA . LEU A 1 73 ? 4.001 -12.554 -3.786 1.00 78.31 73 LEU A CA 1
ATOM 580 C C . LEU A 1 73 ? 4.319 -13.443 -4.986 1.00 78.31 73 LEU A C 1
ATOM 582 O O . LEU A 1 73 ? 4.687 -12.940 -6.049 1.00 78.31 73 LEU A O 1
ATOM 586 N N . ASP A 1 74 ? 4.150 -14.748 -4.808 1.00 80.94 74 ASP A N 1
ATOM 587 C CA . ASP A 1 74 ? 4.255 -15.724 -5.887 1.00 80.94 74 ASP A CA 1
ATOM 588 C C . ASP A 1 74 ? 2.953 -15.699 -6.692 1.00 80.94 74 ASP A C 1
ATOM 590 O O . ASP A 1 74 ? 1.871 -15.907 -6.137 1.00 80.94 74 ASP A O 1
ATOM 594 N N . ILE A 1 75 ? 3.042 -15.404 -7.988 1.00 77.44 75 ILE A N 1
ATOM 595 C CA . ILE A 1 75 ? 1.873 -15.364 -8.881 1.00 77.44 75 ILE A CA 1
ATOM 596 C C . ILE A 1 75 ? 1.859 -16.528 -9.874 1.00 77.44 75 ILE A C 1
ATOM 598 O O . ILE A 1 75 ? 0.774 -16.990 -10.215 1.00 77.44 75 ILE A O 1
ATOM 602 N N . GLU A 1 76 ? 3.025 -17.033 -10.297 1.00 75.06 76 GLU A N 1
ATOM 603 C CA . GLU A 1 76 ? 3.191 -18.186 -11.204 1.00 75.06 76 GLU A CA 1
ATOM 604 C C . GLU A 1 76 ? 4.540 -18.894 -10.935 1.00 75.06 76 GLU A C 1
ATOM 606 O O . GLU A 1 76 ? 5.379 -18.326 -10.236 1.00 75.06 76 GLU A O 1
ATOM 611 N N . GLU A 1 77 ? 4.766 -20.096 -11.498 1.00 71.38 77 GLU A N 1
ATOM 612 C CA . GLU A 1 77 ? 5.942 -20.966 -11.227 1.00 71.38 77 GLU A CA 1
ATOM 613 C C . GLU A 1 77 ? 7.310 -20.258 -11.320 1.00 71.38 77 GLU A C 1
ATOM 615 O O . GLU A 1 77 ? 8.225 -20.644 -10.601 1.00 71.38 77 GLU A O 1
ATOM 620 N N . ASP A 1 78 ? 7.430 -19.184 -12.110 1.00 74.62 78 ASP A N 1
ATOM 621 C CA . ASP A 1 78 ? 8.677 -18.423 -12.285 1.00 74.62 78 ASP A CA 1
ATOM 622 C C . ASP A 1 78 ? 8.536 -16.910 -12.029 1.00 74.62 78 ASP A C 1
ATOM 624 O O . ASP A 1 78 ? 9.442 -16.132 -12.353 1.00 74.62 78 ASP A O 1
ATOM 628 N N . LYS A 1 79 ? 7.407 -16.446 -11.472 1.00 75.25 79 LYS A N 1
ATOM 629 C CA . LYS A 1 79 ? 7.156 -15.008 -11.297 1.00 75.25 79 LYS A CA 1
ATOM 630 C C . LYS A 1 79 ? 6.839 -14.646 -9.852 1.00 75.25 79 LYS A C 1
ATOM 632 O O . LYS A 1 79 ? 5.763 -14.933 -9.330 1.00 75.25 79 LYS A O 1
ATOM 637 N N . VAL A 1 80 ? 7.782 -13.917 -9.258 1.00 79.94 80 VAL A N 1
ATOM 638 C CA . VAL A 1 80 ? 7.701 -13.375 -7.903 1.00 79.94 80 VAL A CA 1
ATOM 639 C C . VAL A 1 80 ? 7.620 -11.856 -7.976 1.00 79.94 80 VAL A C 1
ATOM 641 O O . VAL A 1 80 ? 8.476 -11.213 -8.585 1.00 79.94 80 VAL A O 1
ATOM 644 N N . LEU A 1 81 ? 6.605 -11.275 -7.342 1.00 79.81 81 LEU A N 1
ATOM 645 C CA . LEU A 1 81 ? 6.472 -9.829 -7.199 1.00 79.81 81 LEU A CA 1
ATOM 646 C C . LEU A 1 81 ? 7.007 -9.386 -5.844 1.00 79.81 81 LEU A C 1
ATOM 648 O O . LEU A 1 81 ? 6.568 -9.881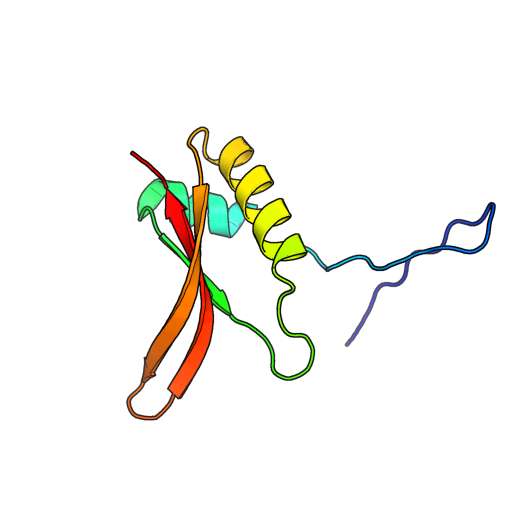 -4.809 1.00 79.81 81 LEU A O 1
ATOM 652 N N . SER A 1 82 ? 7.909 -8.411 -5.826 1.00 85.88 82 SER A N 1
ATOM 653 C CA . SER A 1 82 ? 8.266 -7.706 -4.595 1.00 85.88 82 SER A CA 1
ATOM 654 C C . SER A 1 82 ? 7.292 -6.569 -4.332 1.00 85.88 82 SER A C 1
ATOM 656 O O . SER A 1 82 ? 6.833 -5.926 -5.271 1.00 85.88 82 SER A O 1
ATOM 658 N N . GLY A 1 83 ? 6.977 -6.298 -3.069 1.00 89.00 83 GLY A N 1
ATOM 659 C CA . GLY A 1 83 ? 6.104 -5.183 -2.734 1.00 89.00 83 GLY A CA 1
ATOM 660 C C . GLY A 1 83 ? 5.676 -5.164 -1.278 1.00 89.00 83 GLY A C 1
ATOM 661 O O . GLY A 1 83 ? 6.405 -5.581 -0.372 1.00 89.00 83 GLY A O 1
ATOM 662 N N . TYR A 1 84 ? 4.466 -4.660 -1.049 1.00 91.50 84 TYR A N 1
ATOM 663 C CA . TYR A 1 84 ? 3.885 -4.495 0.275 1.00 91.50 84 TYR A CA 1
ATOM 664 C C . TYR A 1 84 ? 2.481 -5.087 0.349 1.00 91.50 84 TYR A C 1
ATOM 666 O O . TYR A 1 84 ? 1.594 -4.697 -0.408 1.00 91.50 84 TYR A O 1
ATOM 674 N N . LEU A 1 85 ? 2.264 -5.971 1.322 1.00 90.81 85 LEU A N 1
ATOM 675 C CA . LEU A 1 85 ? 0.939 -6.469 1.673 1.00 90.81 85 LEU A CA 1
ATOM 676 C C . LEU A 1 85 ? 0.309 -5.542 2.707 1.00 90.81 85 LEU A C 1
ATOM 678 O O . LEU A 1 85 ? 0.854 -5.384 3.802 1.00 90.81 85 LEU A O 1
ATOM 682 N N . PHE A 1 86 ? -0.831 -4.954 2.366 1.00 92.44 86 PHE A N 1
ATOM 683 C CA . PHE A 1 86 ? -1.702 -4.232 3.282 1.00 92.44 86 PHE A CA 1
ATOM 684 C C . PHE A 1 86 ? -2.705 -5.199 3.898 1.00 92.44 86 PHE A C 1
ATOM 686 O O . PHE A 1 86 ? -3.252 -6.028 3.182 1.00 92.44 86 PHE A O 1
ATOM 693 N N . THR A 1 87 ? -2.963 -5.072 5.198 1.00 93.00 87 THR A N 1
ATOM 694 C CA . THR A 1 87 ? -3.950 -5.900 5.910 1.00 93.00 87 THR A CA 1
ATOM 695 C C . THR A 1 87 ? -4.771 -5.053 6.872 1.00 93.00 87 THR A C 1
ATOM 697 O O . THR A 1 87 ? -4.270 -4.049 7.388 1.00 93.00 87 THR A O 1
ATOM 700 N N . VAL A 1 88 ? -6.028 -5.420 7.106 1.00 93.44 88 VAL A N 1
ATOM 701 C CA . VAL A 1 88 ? -6.869 -4.802 8.138 1.00 93.44 88 VAL A CA 1
ATOM 702 C C . VAL A 1 88 ? -6.575 -5.456 9.489 1.00 93.44 88 VAL A C 1
ATOM 704 O O . VAL A 1 88 ? -6.554 -6.673 9.599 1.00 93.44 88 VAL A O 1
ATOM 707 N N . GLU A 1 89 ? -6.326 -4.642 10.509 1.00 89.19 89 GLU A N 1
ATOM 708 C CA . GLU A 1 89 ? -6.172 -5.092 11.894 1.00 89.19 89 GLU A CA 1
ATOM 709 C C . GLU A 1 89 ? -7.560 -5.247 12.524 1.00 89.19 89 GLU A C 1
ATOM 711 O O . GLU A 1 89 ? -8.387 -4.330 12.424 1.00 89.19 89 GLU A O 1
ATOM 716 N N . ASP A 1 90 ? -7.809 -6.418 13.111 1.00 68.75 90 ASP A N 1
ATOM 717 C CA . ASP A 1 90 ? -9.047 -6.742 13.830 1.00 68.75 90 ASP A CA 1
ATOM 718 C C . ASP A 1 90 ? -9.172 -6.005 15.171 1.00 68.75 90 ASP A C 1
ATOM 720 O O . ASP A 1 90 ? -8.152 -5.862 15.888 1.00 68.75 90 ASP A O 1
#

Sequence (90 aa):
MSDIKIHESKGKKVTRTFIKIPYEAFAEVLKKDGEAFLEDTENDPLKRQTVWKAAKKLSEMVGKKVTYKAGLLDIEEDKVLSGYLFTVED

Foldseek 3Di:
DDDDDDDDDDDDDDPDDDDDDVLVVQLVCCLPPQKDWDFADPVGGDDPVNVVVSQVVSCVSNVFRKDKDWDWDDDDPPDITTTIMIGGDD

Secondary structure (DSSP, 8-state):
---------SSS----------HHHHHHHHHHHSEEEEEPBTTBPPPHHHHHHHHHHHHHHHTS-EEEEEEEEEEETTEEEEEEEEEE--

Radius of gyration: 15.28 Å; chains: 1; bounding box: 27×52×37 Å

Organism: NCBI:txid1070528

pLDDT: mean 77.22, std 19.33, range [32.09, 95.62]